Protein AF-A0A2K3KUI7-F1 (afdb_monomer_lite)

pLDDT: mean 86.64, std 8.3, range [61.22, 95.06]

Structure (mmCIF, N/CA/C/O backbone):
data_AF-A0A2K3KUI7-F1
#
_entry.id   AF-A0A2K3KUI7-F1
#
loop_
_atom_site.group_PDB
_atom_site.id
_atom_site.type_symbol
_atom_site.label_atom_id
_atom_site.label_alt_id
_atom_site.label_comp_id
_atom_site.label_asym_id
_atom_site.label_entity_id
_atom_site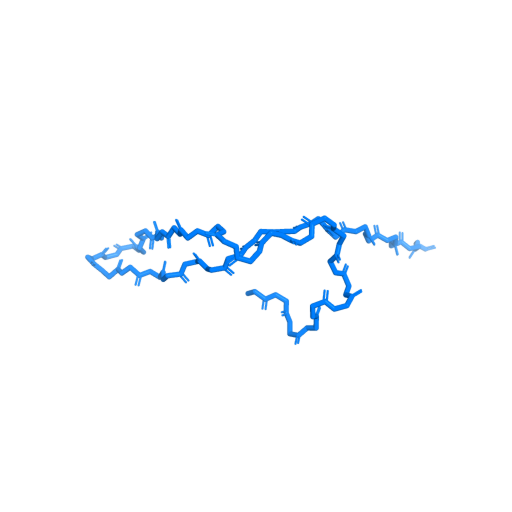.label_seq_id
_atom_site.pdbx_PDB_ins_code
_atom_site.Cartn_x
_atom_site.Cartn_y
_atom_site.Cartn_z
_atom_site.occupancy
_atom_site.B_iso_or_equiv
_atom_site.auth_seq_id
_atom_site.auth_comp_id
_atom_site.auth_asym_id
_atom_site.auth_atom_id
_atom_site.pdbx_PDB_model_num
ATOM 1 N N . MET A 1 1 ? -11.203 -4.613 -3.078 1.00 61.22 1 MET A N 1
ATOM 2 C CA . MET A 1 1 ? -9.792 -4.904 -3.407 1.00 61.22 1 MET A CA 1
ATOM 3 C C . MET A 1 1 ? -9.729 -5.221 -4.885 1.00 61.22 1 MET A C 1
ATOM 5 O O . MET A 1 1 ? -10.640 -5.887 -5.357 1.00 61.22 1 MET A O 1
ATOM 9 N N . VAL A 1 2 ? -8.771 -4.662 -5.621 1.00 67.12 2 VAL A N 1
ATOM 10 C CA . VAL A 1 2 ? -8.720 -4.794 -7.086 1.00 67.12 2 VAL A CA 1
ATOM 11 C C . VAL A 1 2 ? -8.738 -6.273 -7.495 1.00 67.12 2 VAL A C 1
ATOM 13 O O . VAL A 1 2 ? -8.071 -7.096 -6.871 1.00 67.12 2 VAL A O 1
ATOM 16 N N . GLY A 1 3 ? -9.534 -6.621 -8.508 1.00 71.44 3 GLY A N 1
ATOM 17 C CA . GLY A 1 3 ? -9.649 -8.008 -8.974 1.00 71.44 3 GLY A CA 1
ATOM 18 C C . GLY A 1 3 ? -8.362 -8.543 -9.611 1.00 71.44 3 GLY A C 1
ATOM 19 O O . GLY A 1 3 ? -8.168 -9.752 -9.649 1.00 71.44 3 GLY A O 1
ATOM 20 N N . ASN A 1 4 ? -7.476 -7.651 -10.071 1.00 78.12 4 ASN A N 1
ATOM 21 C CA . ASN A 1 4 ? -6.195 -7.992 -10.679 1.00 78.12 4 ASN A CA 1
ATOM 22 C C . ASN A 1 4 ? -5.027 -7.347 -9.909 1.00 78.12 4 ASN A C 1
ATOM 24 O O . ASN A 1 4 ? -4.874 -6.124 -9.915 1.00 78.12 4 ASN A O 1
ATOM 28 N N . LYS A 1 5 ? -4.210 -8.183 -9.254 1.00 77.06 5 LYS A N 1
ATOM 29 C CA . LYS A 1 5 ? -3.031 -7.761 -8.481 1.00 77.06 5 LYS A CA 1
ATOM 30 C C . LYS A 1 5 ? -1.903 -7.203 -9.353 1.00 77.06 5 LYS A C 1
ATOM 32 O O . LYS A 1 5 ? -1.158 -6.365 -8.861 1.00 77.06 5 LYS A O 1
ATOM 37 N N . ASP A 1 6 ? -1.822 -7.584 -10.628 1.00 79.00 6 ASP A N 1
ATOM 38 C CA . ASP A 1 6 ? -0.772 -7.132 -11.556 1.00 79.00 6 ASP A CA 1
ATOM 39 C C . ASP A 1 6 ? -0.850 -5.625 -11.845 1.00 79.00 6 ASP A C 1
ATOM 41 O O . ASP A 1 6 ? 0.081 -5.028 -12.380 1.00 79.00 6 ASP A O 1
ATOM 45 N N . TRP A 1 7 ? -1.973 -4.991 -11.501 1.00 83.38 7 TRP A N 1
ATOM 46 C CA . TRP A 1 7 ? -2.157 -3.545 -11.620 1.00 83.38 7 TRP A CA 1
ATOM 47 C C . TRP A 1 7 ? -1.613 -2.763 -10.421 1.00 83.38 7 TRP A C 1
ATOM 49 O O . TRP A 1 7 ? -1.565 -1.533 -10.470 1.00 83.38 7 TRP A O 1
ATOM 59 N N . LEU A 1 8 ? -1.235 -3.445 -9.338 1.00 86.50 8 LEU A N 1
ATOM 60 C CA . LEU A 1 8 ? -0.695 -2.816 -8.140 1.00 86.50 8 LEU A CA 1
ATOM 61 C C . LEU A 1 8 ? 0.833 -2.799 -8.184 1.00 86.50 8 LEU A C 1
ATOM 63 O O . LEU A 1 8 ? 1.478 -3.816 -8.417 1.00 86.50 8 LEU A O 1
ATOM 67 N N . PHE A 1 9 ? 1.408 -1.640 -7.886 1.00 87.88 9 PHE A N 1
ATOM 68 C CA . PHE A 1 9 ? 2.834 -1.464 -7.633 1.00 87.88 9 PHE A CA 1
ATOM 69 C C . PHE A 1 9 ? 3.090 -1.449 -6.127 1.00 87.88 9 PHE A C 1
ATOM 71 O O . PHE A 1 9 ? 2.229 -1.007 -5.360 1.00 87.88 9 PHE A O 1
ATOM 78 N N . ASP A 1 10 ? 4.273 -1.912 -5.716 1.00 89.62 10 ASP A N 1
ATOM 79 C CA . ASP A 1 10 ? 4.677 -2.019 -4.307 1.00 89.62 10 ASP A CA 1
ATOM 80 C C . ASP A 1 10 ? 3.638 -2.769 -3.460 1.00 89.62 10 ASP A C 1
ATOM 82 O O . ASP A 1 10 ? 3.269 -2.335 -2.368 1.00 89.62 10 ASP A O 1
ATOM 86 N N . TYR A 1 11 ? 3.099 -3.863 -4.011 1.00 89.50 11 TYR A N 1
ATOM 87 C CA . TYR A 1 11 ? 2.108 -4.662 -3.307 1.00 89.50 11 TYR A CA 1
ATOM 88 C C . TYR A 1 11 ? 2.755 -5.397 -2.129 1.00 89.50 11 TYR A C 1
ATOM 90 O O . TYR A 1 11 ? 3.622 -6.248 -2.313 1.00 89.50 11 TYR A O 1
ATOM 98 N N . ASP A 1 12 ? 2.302 -5.063 -0.929 1.00 90.50 12 ASP A N 1
ATOM 99 C CA . ASP A 1 12 ? 2.622 -5.716 0.332 1.00 90.50 12 ASP A CA 1
ATOM 100 C C . ASP A 1 12 ? 1.483 -6.675 0.672 1.00 90.50 12 ASP A C 1
ATOM 102 O O . ASP A 1 12 ? 0.360 -6.235 0.916 1.00 90.50 12 ASP A O 1
ATOM 106 N N . ASP A 1 13 ? 1.751 -7.978 0.656 1.00 89.06 13 ASP A N 1
ATOM 107 C CA . ASP A 1 13 ? 0.788 -9.028 0.991 1.00 89.06 13 ASP A CA 1
ATOM 108 C C . ASP A 1 13 ? 0.733 -9.352 2.491 1.00 89.06 13 ASP A C 1
ATOM 110 O O . ASP A 1 13 ? -0.205 -10.016 2.933 1.00 89.06 13 ASP A O 1
ATOM 114 N N . SER A 1 14 ? 1.696 -8.849 3.266 1.00 91.75 14 SER A N 1
ATOM 115 C CA . SER A 1 14 ? 1.796 -9.036 4.714 1.00 91.75 14 SER A CA 1
ATOM 116 C C . SER A 1 14 ? 0.922 -8.057 5.499 1.00 91.75 14 SER A C 1
ATOM 118 O O . SER A 1 14 ? 0.601 -8.297 6.665 1.00 91.75 14 SER A O 1
ATOM 120 N N . PHE A 1 15 ? 0.494 -6.967 4.858 1.00 90.81 15 PHE A N 1
ATOM 121 C CA . PHE A 1 15 ? -0.431 -6.012 5.449 1.00 90.81 15 PHE A CA 1
ATOM 122 C C . PHE A 1 15 ? -1.767 -6.683 5.796 1.00 90.81 15 PHE A C 1
ATOM 124 O O . PHE A 1 15 ? -2.433 -7.268 4.941 1.00 90.81 15 PHE A O 1
ATOM 131 N N . GLN A 1 16 ? -2.204 -6.540 7.044 1.00 92.31 16 GLN A N 1
ATOM 132 C CA . GLN A 1 16 ? -3.478 -7.068 7.516 1.00 92.31 16 GLN A CA 1
ATOM 133 C C . GLN A 1 16 ? -4.156 -6.046 8.425 1.00 92.31 16 GLN A C 1
ATOM 135 O O . GLN A 1 16 ? -3.565 -5.572 9.392 1.00 92.31 16 GLN A O 1
ATOM 140 N N . ASP A 1 17 ? -5.407 -5.719 8.115 1.00 93.06 17 ASP A N 1
ATOM 141 C CA . ASP A 1 17 ? -6.205 -4.749 8.861 1.00 93.06 17 ASP A CA 1
ATOM 142 C C . ASP A 1 17 ? -7.700 -5.126 8.832 1.00 93.06 17 ASP A C 1
ATOM 144 O O . ASP A 1 17 ? -8.124 -6.102 8.197 1.00 93.06 17 ASP A O 1
ATOM 148 N N . SER A 1 18 ? -8.527 -4.364 9.542 1.00 92.69 18 SER A N 1
ATOM 149 C CA . SER A 1 18 ? -9.978 -4.505 9.537 1.00 92.69 18 SER A CA 1
ATOM 150 C C . SER A 1 18 ? -10.675 -3.153 9.640 1.00 92.69 18 SER A C 1
ATOM 152 O O . SER A 1 18 ? -10.354 -2.336 10.499 1.00 92.69 18 SER A O 1
ATOM 154 N N . VAL A 1 19 ? -11.689 -2.943 8.807 1.00 92.94 19 VAL A N 1
ATOM 155 C CA . VAL A 1 19 ? -12.501 -1.722 8.803 1.00 92.94 19 V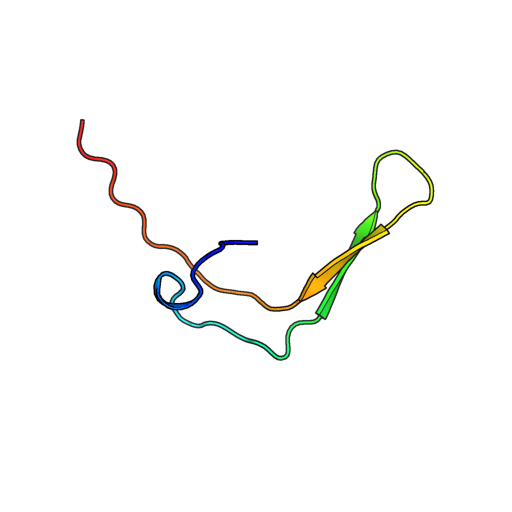AL A CA 1
ATOM 156 C C . VAL A 1 19 ? -13.861 -2.035 9.418 1.00 92.94 19 VAL A C 1
ATOM 158 O O . VAL A 1 19 ? -14.530 -2.971 8.980 1.00 92.94 19 VAL A O 1
ATOM 161 N N . LYS A 1 20 ? -14.275 -1.273 10.440 1.00 95.06 20 LYS A N 1
ATOM 162 C CA . LYS A 1 20 ? -15.649 -1.336 10.968 1.00 95.06 20 LYS A CA 1
ATOM 163 C C . LYS A 1 20 ? -16.625 -0.789 9.935 1.00 95.06 20 LYS A C 1
ATOM 165 O O . LYS A 1 20 ? -16.357 0.247 9.327 1.00 95.06 20 LYS A O 1
ATOM 170 N N . LEU A 1 21 ? -17.746 -1.476 9.763 1.00 92.00 21 LEU A N 1
ATOM 171 C CA . LEU A 1 21 ? -18.838 -0.985 8.932 1.00 92.00 21 LEU A CA 1
ATOM 172 C C . LEU A 1 21 ? -19.773 -0.104 9.777 1.00 92.00 21 LEU A C 1
ATOM 174 O O . LEU A 1 21 ? -19.461 0.232 10.918 1.00 92.00 21 LEU A O 1
ATOM 178 N N . GLY A 1 22 ? -20.895 0.338 9.206 1.00 94.69 22 GLY A N 1
ATOM 179 C CA . GLY A 1 22 ? -21.875 1.179 9.912 1.00 94.69 22 GLY A CA 1
ATOM 180 C C . GLY A 1 22 ? -22.581 0.490 11.091 1.00 94.69 22 GLY A C 1
ATOM 181 O O . GLY A 1 22 ? -23.394 1.117 11.762 1.00 94.69 22 GLY A O 1
ATOM 182 N N . ASP A 1 23 ? -22.276 -0.782 11.330 1.00 94.06 23 ASP A N 1
ATOM 183 C CA . ASP A 1 23 ? -22.743 -1.626 12.421 1.00 94.06 23 ASP A CA 1
ATOM 184 C C . ASP A 1 23 ? -21.541 -2.286 13.142 1.00 94.06 23 ASP A C 1
ATOM 186 O O . ASP A 1 23 ? -20.384 -1.895 12.970 1.00 94.06 23 ASP A O 1
ATOM 190 N N . ASP A 1 24 ? -21.797 -3.304 13.966 1.00 93.88 24 ASP A N 1
ATOM 191 C CA . ASP A 1 24 ? -20.740 -4.051 14.662 1.00 93.88 24 ASP A CA 1
ATOM 192 C C . ASP A 1 24 ? -19.959 -5.020 13.756 1.00 93.88 24 ASP A C 1
ATOM 194 O O . ASP A 1 24 ? -19.023 -5.689 14.215 1.00 93.88 24 ASP A O 1
ATOM 198 N N . SER A 1 25 ? -20.300 -5.100 12.468 1.00 94.75 25 SER A N 1
ATOM 199 C CA . SER A 1 25 ? -19.568 -5.925 11.518 1.00 94.75 25 SER A CA 1
ATOM 200 C C . SER A 1 25 ? -18.245 -5.272 11.098 1.00 94.75 25 SER A C 1
ATOM 202 O O . SER A 1 25 ? -18.019 -4.060 11.201 1.00 94.75 25 SER A O 1
ATOM 204 N N . LYS A 1 26 ? -17.312 -6.114 10.649 1.00 94.56 26 LYS A N 1
ATOM 205 C CA . LYS A 1 26 ? -15.981 -5.703 10.200 1.00 94.56 26 LYS A CA 1
ATOM 206 C C . LYS A 1 26 ? -15.653 -6.350 8.866 1.00 94.56 26 LYS A C 1
ATOM 208 O O . LYS A 1 26 ? -15.897 -7.539 8.673 1.00 94.56 26 LYS 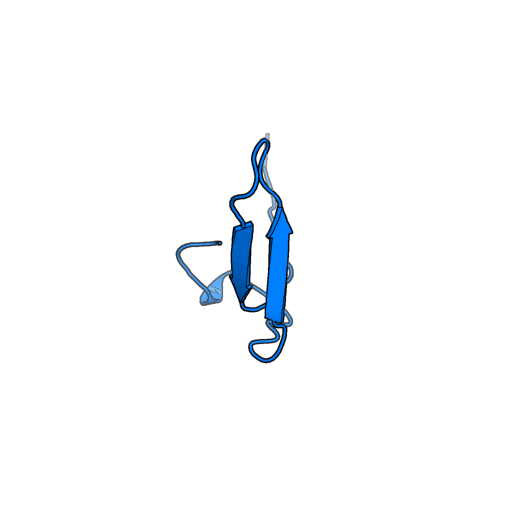A O 1
ATOM 213 N N . MET A 1 27 ? -15.023 -5.585 7.984 1.00 93.25 27 MET A N 1
ATOM 214 C CA . MET A 1 27 ? -14.443 -6.079 6.742 1.00 93.25 27 MET A CA 1
ATOM 215 C C . MET A 1 27 ? -12.937 -6.260 6.918 1.00 93.25 27 MET A C 1
ATOM 217 O O . MET A 1 27 ? -12.234 -5.308 7.257 1.00 93.25 27 MET A O 1
ATOM 221 N N . SER A 1 28 ? -12.434 -7.471 6.675 1.00 91.44 28 SER A N 1
ATOM 222 C CA . SER A 1 28 ? -10.990 -7.714 6.648 1.00 91.44 28 SER A CA 1
ATOM 223 C C . SER A 1 28 ? -10.369 -7.088 5.398 1.00 91.44 28 SER A C 1
ATOM 225 O O . SER A 1 28 ? -10.889 -7.235 4.290 1.00 91.44 28 SER A O 1
ATOM 227 N N . VAL A 1 29 ? -9.251 -6.393 5.589 1.00 88.69 29 VAL A N 1
ATOM 228 C CA . VAL A 1 29 ? -8.420 -5.834 4.526 1.00 88.69 29 VAL A CA 1
ATOM 229 C C . VAL A 1 29 ? -7.086 -6.568 4.558 1.00 88.69 29 VAL A C 1
ATOM 231 O O . VAL A 1 29 ? -6.378 -6.538 5.558 1.00 88.69 29 VAL A O 1
ATOM 234 N N . VAL A 1 30 ? -6.766 -7.249 3.461 1.00 88.81 30 VAL A N 1
ATOM 235 C CA . VAL A 1 30 ? -5.523 -8.007 3.279 1.00 88.81 30 VAL A CA 1
ATOM 236 C C . VAL A 1 30 ? -4.719 -7.444 2.116 1.00 88.81 30 VAL A C 1
ATOM 238 O O . VAL A 1 30 ? -5.167 -7.405 0.978 1.00 88.81 30 VAL A O 1
ATOM 241 N N . GLY A 1 31 ? -3.507 -7.017 2.400 1.00 87.81 31 GLY A N 1
ATOM 242 C CA . GLY A 1 31 ? -2.598 -6.448 1.433 1.00 87.81 31 GLY A CA 1
ATOM 243 C C . GLY A 1 31 ? -2.849 -4.979 1.094 1.00 87.81 31 GLY A C 1
ATOM 244 O O . GLY A 1 31 ? -3.955 -4.440 1.211 1.00 87.81 31 GLY A O 1
ATOM 245 N N . LYS A 1 32 ? -1.776 -4.318 0.667 1.00 89.12 32 LYS A N 1
ATOM 246 C CA . LYS A 1 32 ? -1.722 -2.888 0.354 1.00 89.12 32 LYS A CA 1
ATOM 247 C C . LYS A 1 32 ? -0.890 -2.692 -0.903 1.00 89.12 32 LYS A C 1
ATOM 249 O O . LYS A 1 32 ? 0.153 -3.302 -1.035 1.00 89.12 32 LYS A O 1
ATOM 254 N N . GLY A 1 33 ? -1.320 -1.835 -1.821 1.00 88.62 33 GLY A N 1
ATOM 255 C CA . GLY A 1 33 ? -0.544 -1.521 -3.020 1.00 88.62 33 GLY A CA 1
ATOM 256 C C . GLY A 1 33 ? -1.013 -0.227 -3.666 1.00 88.62 33 GLY A C 1
ATOM 257 O O . GLY A 1 33 ? -2.118 0.249 -3.393 1.00 88.62 33 GLY A O 1
ATOM 258 N N . ASN A 1 34 ? -0.169 0.342 -4.517 1.00 89.88 34 ASN A N 1
ATOM 259 C CA . ASN A 1 34 ? -0.430 1.601 -5.201 1.00 89.88 34 ASN A CA 1
ATOM 260 C C . ASN A 1 34 ? -0.912 1.340 -6.632 1.00 89.88 34 ASN A C 1
ATOM 262 O O . ASN A 1 34 ? -0.327 0.535 -7.348 1.00 89.88 34 ASN A O 1
ATOM 266 N N . LEU A 1 35 ? -1.941 2.059 -7.080 1.00 87.56 35 LEU A N 1
ATOM 267 C CA . LEU A 1 35 ? -2.424 2.017 -8.461 1.00 87.56 35 LEU A CA 1
ATOM 268 C C . LEU A 1 35 ? -2.101 3.348 -9.147 1.00 87.5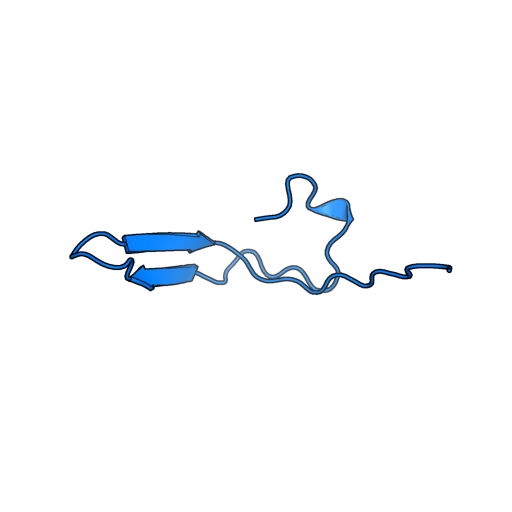6 35 LEU A C 1
ATOM 270 O O . LEU A 1 35 ? -2.525 4.403 -8.676 1.00 87.56 35 LEU A O 1
ATOM 274 N N . LYS A 1 36 ? -1.387 3.314 -10.276 1.00 85.56 36 LYS A N 1
ATOM 275 C CA . LYS A 1 36 ? -1.230 4.485 -11.151 1.00 85.56 36 LYS A CA 1
ATOM 276 C C . LYS A 1 36 ? -2.283 4.416 -12.248 1.00 85.56 36 LYS A C 1
ATOM 278 O O . LYS A 1 36 ? -2.168 3.607 -13.161 1.00 85.56 36 LYS A O 1
ATOM 283 N N . LEU A 1 37 ? -3.305 5.259 -12.147 1.00 85.00 37 LEU A N 1
ATOM 284 C CA . LEU A 1 37 ? -4.350 5.376 -13.157 1.00 85.00 37 LEU A CA 1
ATOM 285 C C . LEU A 1 37 ? -4.131 6.656 -13.965 1.00 85.00 37 LEU A C 1
ATOM 287 O O . LEU A 1 37 ? -4.090 7.746 -13.400 1.00 85.00 37 LEU A O 1
ATOM 291 N N . TYR A 1 38 ? -4.004 6.520 -15.283 1.00 83.12 38 TYR A N 1
ATOM 292 C CA . TYR A 1 38 ? -4.033 7.649 -16.206 1.00 83.12 38 TYR A CA 1
ATOM 293 C C . TYR A 1 38 ? -5.396 7.672 -16.897 1.00 83.12 38 TYR A C 1
ATOM 295 O O . TYR A 1 38 ? -5.715 6.765 -17.663 1.00 83.12 38 TYR A O 1
ATOM 303 N N . ILE A 1 39 ? -6.207 8.686 -16.598 1.00 87.12 39 ILE A N 1
ATOM 304 C CA . ILE A 1 39 ? -7.491 8.917 -17.264 1.00 87.12 39 ILE A CA 1
ATOM 305 C C . ILE A 1 39 ? -7.258 10.030 -18.285 1.00 87.12 39 ILE A C 1
ATOM 307 O O . ILE A 1 39 ? -7.096 11.188 -17.905 1.00 87.12 39 ILE A O 1
ATOM 311 N N . ALA A 1 40 ? -7.185 9.667 -19.565 1.00 79.88 40 ALA A N 1
ATOM 312 C CA . ALA A 1 40 ? -7.192 10.640 -20.652 1.00 79.88 40 ALA A CA 1
ATOM 313 C C . ALA A 1 40 ? -8.623 11.167 -20.842 1.00 79.88 40 ALA A C 1
ATOM 315 O O . ALA A 1 40 ? -9.569 10.376 -20.814 1.00 79.88 40 ALA A O 1
ATOM 316 N N . GLY A 1 41 ? -8.759 12.486 -20.991 1.00 63.47 41 GLY A N 1
ATOM 317 C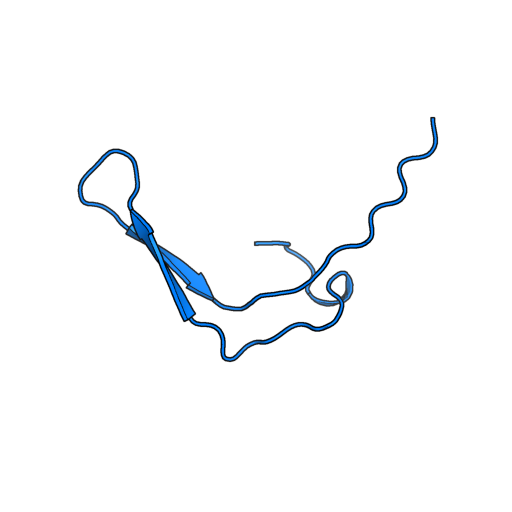 CA . GLY A 1 41 ? -10.014 13.162 -21.334 1.00 63.47 41 GLY A CA 1
ATOM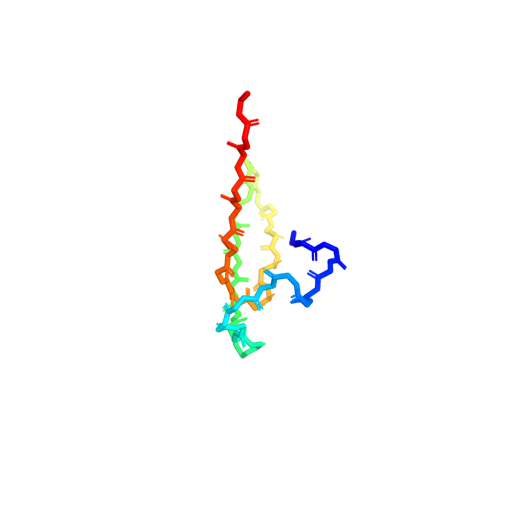 318 C C . GLY A 1 41 ? -10.196 13.290 -22.836 1.00 63.47 41 GLY A C 1
ATOM 319 O O . GLY A 1 41 ? -9.169 13.495 -23.522 1.00 63.47 41 GLY A O 1
#

Organism: Trifolium pratense (NCBI:txid57577)

Secondary structure (DSSP, 8-state):
--S-GGG-EEEEEEEEEEEE-SSS-EEEEEEEEE-------

Sequence (41 aa):
MVGNKDWLFDYDDSFQDSVKLGDDSKMSVVGKGNLKLYIAG

Foldseek 3Di:
DDPDPVQFDPKDQCDWDWDADPDNDIDIDGIDTDGDDDDDD

Radius of gyration: 13.34 Å; chains: 1; bounding box: 27×22×36 Å

InterPro domains:
  IPR054722 Retrovirus-related Pol polyprotein from transposon TNT 1-94-like, beta-barrel domain [PF22936] (1-38)